Protein AF-A0A930JGL1-F1 (afdb_monomer_lite)

Secondary structure (DSSP, 8-state):
-EEE--GGGGTS---SEEE--HHHHHT-HHHHHHHHHHHHHHHHHHHHHHHHHHHHHHTT---HHHHHHHHHHHHHHHHHHHHHHHHHHHHHHHHT-

Foldseek 3Di:
DDFDPDCPPPVDNDDRDDDDPLVNVLVCVVVLVVQLVVLVVQLVVLVVLLVVLVVCVVVVNDDPVSVVSNVVSVVVNVVSVVVNVVSVVSVVVSVVD

Radius of gyration: 17.86 Å; chains: 1; bounding box: 44×25×44 Å

Sequence (97 aa):
MKIITDPTVYDYHAEKGLFIPLDDFCSAPGLIKSLRDNVKRQLRKAEFHLDYYKNIHDAGEASSRQQTAMDRWGDRVNNLKGFDKTLSEVKNIIDLK

pLDDT: mean 83.97, std 16.26, range [49.12, 98.25]

Structure (mmCIF, N/CA/C/O backbone):
data_AF-A0A930JGL1-F1
#
_entry.id   AF-A0A930JGL1-F1
#
loop_
_atom_site.group_PDB
_atom_site.id
_atom_site.type_symbol
_atom_site.label_atom_id
_atom_site.label_alt_id
_atom_site.label_comp_id
_atom_site.label_asym_id
_atom_site.label_entity_id
_atom_site.label_seq_id
_atom_site.pdbx_PDB_ins_code
_atom_site.Cartn_x
_atom_site.Cartn_y
_atom_site.Cartn_z
_atom_site.occupancy
_atom_site.B_iso_or_equiv
_atom_site.auth_seq_id
_atom_site.auth_comp_id
_atom_site.auth_asym_id
_atom_site.auth_atom_id
_atom_site.pdbx_PDB_model_num
ATOM 1 N N . MET A 1 1 ? -13.562 -13.099 15.194 1.00 50.44 1 MET A N 1
ATOM 2 C CA . MET A 1 1 ? -12.962 -13.165 13.833 1.00 50.44 1 MET A CA 1
ATOM 3 C C . MET A 1 1 ? -13.605 -14.289 13.018 1.00 50.44 1 MET A C 1
ATOM 5 O O . MET A 1 1 ? -13.587 -15.429 13.467 1.00 50.44 1 MET A O 1
ATOM 9 N N . LYS A 1 2 ? -14.184 -13.994 11.844 1.00 57.38 2 LYS A N 1
ATOM 10 C CA . LYS A 1 2 ? -14.749 -14.999 10.918 1.00 57.38 2 LYS A CA 1
ATOM 11 C C . LYS A 1 2 ? -14.159 -14.788 9.520 1.00 57.38 2 LYS A C 1
ATOM 13 O O . LYS A 1 2 ? -14.101 -13.656 9.051 1.00 57.38 2 LYS A O 1
ATOM 18 N N . ILE A 1 3 ? -13.715 -15.862 8.864 1.00 55.22 3 ILE A N 1
ATOM 19 C CA . ILE A 1 3 ? -13.336 -15.819 7.444 1.00 55.22 3 ILE A CA 1
ATOM 20 C C . ILE A 1 3 ? -14.632 -15.937 6.648 1.00 55.22 3 ILE A C 1
ATOM 22 O O . ILE A 1 3 ? -15.315 -16.954 6.744 1.00 55.22 3 ILE A O 1
ATOM 26 N N . ILE A 1 4 ? -14.993 -14.887 5.913 1.00 56.41 4 ILE A N 1
ATOM 27 C CA . ILE A 1 4 ? -16.236 -14.858 5.143 1.00 56.41 4 ILE A CA 1
ATOM 28 C C . ILE A 1 4 ? -15.946 -15.351 3.725 1.00 56.41 4 ILE A C 1
ATOM 30 O O . ILE A 1 4 ? -15.156 -14.756 2.992 1.00 56.41 4 ILE A O 1
ATOM 34 N N . THR A 1 5 ? -16.582 -16.458 3.347 1.00 55.50 5 THR A N 1
ATOM 35 C CA . THR A 1 5 ? -16.524 -17.023 1.990 1.00 55.50 5 THR A CA 1
ATOM 36 C C . THR A 1 5 ? -17.731 -16.650 1.134 1.00 55.50 5 THR A C 1
ATOM 38 O O . THR A 1 5 ? -17.643 -16.778 -0.085 1.00 55.50 5 THR A O 1
ATOM 41 N N . ASP A 1 6 ? -18.817 -16.177 1.753 1.00 52.25 6 ASP A N 1
ATOM 42 C CA . ASP A 1 6 ? -20.071 -15.798 1.099 1.00 52.25 6 ASP A CA 1
ATOM 43 C C . ASP A 1 6 ? -20.414 -14.318 1.397 1.00 52.25 6 ASP A C 1
ATOM 45 O O . ASP A 1 6 ? -20.642 -13.974 2.561 1.00 52.25 6 ASP A O 1
ATOM 49 N N . PRO A 1 7 ? -20.424 -13.428 0.385 1.00 53.56 7 PRO A N 1
ATOM 50 C CA . PRO A 1 7 ? -20.704 -11.996 0.547 1.00 53.56 7 PRO A CA 1
ATOM 51 C C . PRO A 1 7 ? -22.118 -11.680 1.051 1.00 53.56 7 PRO A C 1
ATOM 53 O O . PRO A 1 7 ? -22.366 -10.586 1.545 1.00 53.56 7 PRO A O 1
ATOM 56 N N . THR A 1 8 ? -23.062 -12.616 0.915 1.00 55.44 8 THR A N 1
ATOM 57 C CA . THR A 1 8 ? -24.500 -12.358 1.111 1.00 55.44 8 THR A CA 1
ATOM 58 C C . THR A 1 8 ? -24.933 -12.198 2.572 1.00 55.44 8 THR A C 1
ATOM 60 O O . THR A 1 8 ? -26.054 -11.779 2.838 1.00 55.44 8 THR A O 1
ATOM 63 N N . VAL A 1 9 ? -24.054 -12.476 3.539 1.00 54.19 9 VAL A N 1
ATOM 64 C CA . VAL A 1 9 ? -24.405 -12.540 4.971 1.00 54.19 9 VAL A CA 1
ATOM 65 C C . VAL A 1 9 ? -24.702 -11.162 5.597 1.00 54.19 9 VAL A C 1
ATOM 67 O O . VAL A 1 9 ? -25.264 -11.112 6.688 1.00 54.19 9 VAL A O 1
ATOM 70 N N . TYR A 1 10 ? -24.366 -10.045 4.935 1.00 52.81 10 TYR A N 1
ATOM 71 C CA . TYR A 1 10 ? -24.509 -8.699 5.519 1.00 52.81 10 TYR A CA 1
ATOM 72 C C . TYR A 1 10 ? -25.017 -7.597 4.565 1.00 52.81 10 TYR A C 1
ATOM 74 O O . TYR A 1 10 ? -24.695 -6.433 4.784 1.00 52.81 10 TYR A O 1
ATOM 82 N N . ASP A 1 11 ? -25.785 -7.920 3.514 1.00 49.12 11 ASP A N 1
ATOM 83 C CA . ASP A 1 11 ? -26.297 -6.943 2.514 1.00 49.12 11 ASP A CA 1
ATOM 84 C C . ASP A 1 11 ? -25.215 -6.047 1.868 1.00 49.12 11 ASP A C 1
ATOM 86 O O . ASP A 1 11 ? -25.497 -5.044 1.212 1.00 49.12 11 ASP A O 1
ATOM 90 N N . TYR A 1 12 ? -23.945 -6.416 2.028 1.00 49.25 12 TYR A N 1
ATOM 91 C CA . TYR A 1 12 ? -22.795 -5.660 1.565 1.00 49.25 12 TYR A CA 1
ATOM 92 C C . TYR A 1 12 ? -22.057 -6.516 0.546 1.00 49.25 12 TYR A C 1
ATOM 94 O O . TYR A 1 12 ? -21.716 -7.662 0.835 1.00 49.25 12 TYR A O 1
ATOM 102 N N . HIS A 1 13 ? -21.786 -5.969 -0.639 1.00 50.44 13 HIS A N 1
ATOM 103 C CA . HIS A 1 13 ? -20.943 -6.594 -1.662 1.00 50.44 13 HIS A CA 1
ATOM 104 C C . HIS A 1 13 ? -19.477 -6.657 -1.196 1.00 50.44 13 HIS A C 1
ATOM 106 O O . HIS A 1 13 ? -18.594 -6.019 -1.761 1.00 50.44 13 HIS A O 1
ATOM 112 N N . ALA A 1 14 ? -19.206 -7.389 -0.119 1.00 52.34 14 ALA A N 1
ATOM 113 C CA . ALA A 1 14 ? -17.861 -7.636 0.349 1.00 52.34 14 ALA A CA 1
ATOM 114 C C . ALA A 1 14 ? -17.232 -8.702 -0.554 1.00 52.34 14 ALA A C 1
ATOM 116 O O . ALA A 1 14 ? -17.550 -9.889 -0.457 1.00 52.34 14 ALA A O 1
ATOM 117 N N . GLU A 1 15 ? -16.325 -8.290 -1.441 1.00 52.75 15 GLU A N 1
ATOM 118 C CA . GLU A 1 15 ? -15.362 -9.228 -2.016 1.00 52.75 15 GLU A CA 1
ATOM 119 C C . GLU A 1 15 ? -14.623 -9.945 -0.875 1.00 52.75 15 GLU A C 1
ATOM 121 O O . GLU A 1 15 ? -14.398 -9.361 0.188 1.00 52.75 15 GLU A O 1
ATOM 126 N N . LYS A 1 16 ? -14.288 -11.228 -1.078 1.00 54.81 16 LYS A N 1
ATOM 127 C CA . LYS A 1 16 ? -13.652 -12.110 -0.080 1.00 54.81 16 LYS A CA 1
ATOM 128 C C . LYS A 1 16 ? -12.661 -11.341 0.801 1.00 54.81 16 LYS A C 1
ATOM 130 O O . LYS A 1 16 ? -11.639 -10.858 0.319 1.00 54.81 16 LYS A O 1
ATOM 135 N N . GLY A 1 17 ? -12.956 -11.257 2.095 1.00 58.66 17 GLY A N 1
ATOM 136 C CA . GLY A 1 17 ? -12.233 -10.382 3.010 1.00 58.66 17 GLY A CA 1
ATOM 137 C C . GLY A 1 17 ? -12.267 -10.869 4.452 1.00 58.66 17 GLY A C 1
ATOM 138 O O . GLY A 1 17 ? -13.068 -11.724 4.837 1.00 58.66 17 GLY A O 1
ATOM 139 N N . LEU A 1 18 ? -11.356 -10.329 5.260 1.00 67.06 18 LEU A N 1
ATOM 140 C CA . LEU A 1 18 ? -11.322 -10.579 6.695 1.00 67.06 18 LEU A CA 1
ATOM 141 C C . LEU A 1 18 ? -12.277 -9.608 7.390 1.00 67.06 18 LEU A C 1
ATOM 143 O O . LEU A 1 18 ? -11.985 -8.418 7.483 1.00 67.06 18 LEU A O 1
ATOM 147 N N . PHE A 1 19 ? -13.398 -10.118 7.896 1.00 72.62 19 PHE A N 1
ATOM 148 C CA . PHE A 1 19 ? -14.293 -9.332 8.736 1.00 72.62 19 PHE A CA 1
ATOM 149 C C . PHE A 1 19 ? -13.870 -9.447 10.198 1.00 72.62 19 PHE A C 1
ATOM 151 O O . PHE A 1 19 ? -13.806 -10.545 10.771 1.00 72.62 19 PHE A O 1
ATOM 158 N N . ILE A 1 20 ? -13.599 -8.297 10.809 1.00 71.69 20 ILE A N 1
ATOM 159 C CA . ILE A 1 20 ? -13.299 -8.200 12.232 1.00 71.69 20 ILE A CA 1
ATOM 160 C C . ILE A 1 20 ? -14.297 -7.217 12.847 1.00 71.69 20 ILE A C 1
ATOM 162 O O . ILE A 1 20 ? -14.269 -6.040 12.486 1.00 71.69 20 ILE A O 1
ATOM 166 N N . PRO A 1 21 ? -15.188 -7.679 13.743 1.00 77.12 21 PRO A N 1
ATOM 167 C CA . PRO A 1 21 ? -16.041 -6.792 14.523 1.00 77.12 21 PRO A CA 1
ATOM 168 C C . PRO A 1 21 ? -15.205 -5.739 15.252 1.00 77.12 21 PRO A C 1
ATOM 170 O O . PRO A 1 21 ? -14.107 -6.039 15.719 1.00 77.12 21 PRO A O 1
ATOM 173 N N . LEU A 1 22 ? -15.734 -4.523 15.395 1.00 75.38 22 LEU A N 1
ATOM 174 C CA . LEU A 1 22 ? -15.012 -3.447 16.076 1.00 75.38 22 LEU A CA 1
ATOM 175 C C . LEU A 1 22 ? -14.641 -3.834 17.515 1.00 75.38 22 LEU A C 1
ATOM 177 O O . LEU A 1 22 ? -13.537 -3.530 17.940 1.00 75.38 22 LEU A O 1
ATOM 181 N N . ASP A 1 23 ? -15.504 -4.560 18.228 1.00 78.25 23 ASP A N 1
ATOM 182 C CA . ASP A 1 23 ? -15.236 -4.989 19.607 1.00 78.25 23 ASP A CA 1
ATOM 183 C C . ASP A 1 23 ? -14.099 -6.024 19.686 1.00 78.25 23 ASP A C 1
ATOM 185 O O . ASP A 1 23 ? -13.206 -5.895 20.526 1.00 78.25 23 ASP A O 1
ATOM 189 N N . ASP A 1 24 ? -14.053 -6.984 18.750 1.00 74.75 24 ASP A N 1
ATOM 190 C CA . ASP A 1 24 ? -12.917 -7.909 18.592 1.00 74.75 24 ASP A CA 1
ATOM 191 C C . ASP A 1 24 ? -11.628 -7.120 18.308 1.00 74.75 24 ASP A C 1
ATOM 193 O O . ASP A 1 24 ? -10.560 -7.429 18.836 1.00 74.75 24 ASP A O 1
ATOM 197 N N . PHE A 1 25 ? -11.725 -6.075 17.486 1.00 74.19 25 PHE A N 1
ATOM 198 C CA . PHE A 1 25 ? -10.592 -5.240 17.107 1.00 74.19 25 PHE A CA 1
ATOM 199 C C . PHE A 1 25 ? -10.106 -4.354 18.273 1.00 74.19 25 PHE A C 1
ATOM 201 O O . PHE A 1 25 ? -8.898 -4.243 18.484 1.00 74.19 25 PHE A O 1
ATOM 208 N N . CYS A 1 26 ? -11.018 -3.808 19.089 1.00 74.12 26 CYS A N 1
ATOM 209 C CA . CYS A 1 26 ? -10.709 -3.082 20.328 1.00 74.12 26 CYS A CA 1
ATOM 210 C C . CYS A 1 26 ? -10.079 -3.992 21.390 1.00 74.12 26 CYS A C 1
ATOM 212 O O . CYS A 1 26 ? -9.173 -3.571 22.106 1.00 74.12 26 CYS A O 1
ATOM 214 N N . SER A 1 27 ? -10.518 -5.252 21.476 1.00 79.56 27 SER A N 1
ATOM 215 C CA . SER A 1 27 ? -9.977 -6.231 22.429 1.00 79.56 27 SER A CA 1
ATOM 216 C C . SER A 1 27 ? -8.537 -6.669 22.113 1.00 79.56 27 SER A C 1
ATOM 218 O O . SER A 1 27 ? -7.871 -7.282 22.948 1.00 79.56 27 SER A O 1
ATOM 220 N N . ALA A 1 28 ? -8.029 -6.320 20.925 1.00 79.00 28 ALA A N 1
ATOM 221 C CA . ALA A 1 28 ? -6.690 -6.652 20.455 1.00 79.00 28 ALA A CA 1
ATOM 222 C C . ALA A 1 28 ? -5.893 -5.390 20.055 1.00 79.00 28 ALA A C 1
ATOM 224 O O . ALA A 1 28 ? -5.536 -5.230 18.885 1.00 79.00 28 ALA A O 1
ATOM 225 N N . PRO A 1 29 ? -5.515 -4.506 21.000 1.00 70.88 29 PRO A N 1
ATOM 226 C CA . PRO A 1 29 ? -4.837 -3.240 20.686 1.00 70.88 29 PRO A CA 1
ATOM 227 C C . PRO A 1 29 ? -3.495 -3.4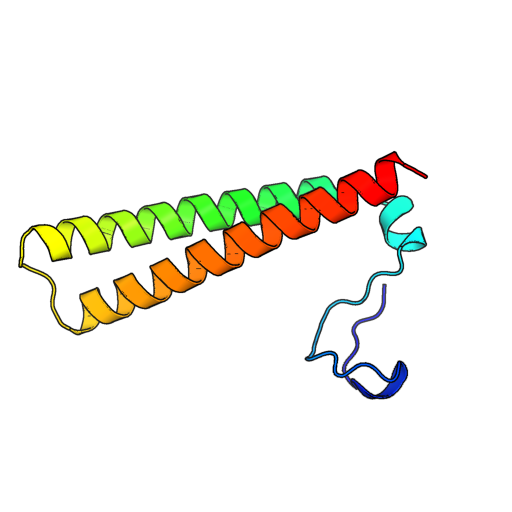21 19.949 1.00 70.88 29 PRO A C 1
ATOM 229 O O . PRO A 1 29 ? -3.067 -2.559 19.178 1.00 70.88 29 PRO A O 1
ATOM 232 N N . GLY A 1 30 ? -2.834 -4.572 20.123 1.00 84.06 30 GLY A N 1
ATOM 233 C CA . GLY A 1 30 ? -1.624 -4.929 19.377 1.00 84.06 30 GLY A CA 1
ATOM 234 C C . GLY A 1 30 ? -1.865 -5.225 17.890 1.00 84.06 30 GLY A C 1
ATOM 235 O O . GLY A 1 30 ? -0.956 -5.035 17.084 1.00 84.06 30 GLY A O 1
ATOM 236 N N . LEU A 1 31 ? -3.080 -5.628 17.503 1.00 84.25 31 LEU A N 1
ATOM 237 C CA . LEU A 1 31 ? -3.409 -6.058 16.143 1.00 84.25 31 LEU A CA 1
ATOM 238 C C . LEU A 1 31 ? -3.267 -4.918 15.130 1.00 84.25 31 LEU A C 1
ATOM 240 O O . LEU A 1 31 ? -2.655 -5.110 14.081 1.00 84.25 31 LEU A O 1
ATOM 244 N N . ILE A 1 32 ? -3.750 -3.714 15.457 1.00 84.62 32 ILE A N 1
ATOM 245 C CA . ILE A 1 32 ? -3.595 -2.531 14.590 1.00 84.62 32 ILE A CA 1
ATOM 246 C C . ILE A 1 32 ? -2.131 -2.203 14.374 1.00 84.62 32 ILE A C 1
ATOM 248 O O . ILE A 1 32 ? -1.715 -1.928 13.247 1.00 84.62 32 ILE A O 1
ATOM 252 N N . LYS A 1 33 ? -1.346 -2.229 15.454 1.00 86.75 33 LYS A N 1
ATOM 253 C CA . LYS A 1 33 ? 0.086 -1.959 15.385 1.00 86.75 33 LYS A CA 1
ATOM 254 C C . LYS A 1 33 ? 0.768 -2.975 14.469 1.00 86.75 33 LYS A C 1
ATOM 256 O O . LYS A 1 33 ? 1.461 -2.570 13.542 1.00 86.75 33 LYS A O 1
ATOM 261 N N . SER A 1 34 ? 0.496 -4.267 14.651 1.00 90.19 34 SER A N 1
ATOM 262 C CA . SER A 1 34 ? 1.046 -5.335 13.810 1.00 90.19 34 SER A CA 1
ATOM 263 C C . SER A 1 34 ? 0.636 -5.218 12.339 1.00 90.19 34 SER A C 1
ATOM 265 O O . SER A 1 34 ? 1.481 -5.377 11.455 1.00 90.19 34 SER A O 1
ATOM 267 N N . LEU A 1 35 ? -0.632 -4.902 12.053 1.00 90.19 35 LEU A N 1
ATOM 268 C CA . LEU A 1 35 ? -1.110 -4.676 10.686 1.00 90.19 35 LEU A CA 1
ATOM 269 C C . LEU A 1 35 ? -0.407 -3.478 10.045 1.00 90.19 35 LEU A C 1
ATOM 271 O O . LEU A 1 35 ? 0.078 -3.583 8.918 1.00 90.19 35 LEU A O 1
ATOM 275 N N . ARG A 1 36 ? -0.286 -2.367 10.777 1.00 91.12 36 ARG A N 1
ATOM 276 C CA . ARG A 1 36 ? 0.380 -1.156 10.291 1.00 91.12 36 ARG A CA 1
ATOM 277 C C . ARG A 1 36 ? 1.869 -1.386 10.046 1.00 91.12 36 ARG A C 1
ATOM 279 O O . ARG A 1 36 ? 2.383 -0.987 9.005 1.00 91.12 36 ARG A O 1
ATOM 286 N N . ASP A 1 37 ? 2.558 -2.074 10.951 1.00 94.00 37 ASP A N 1
ATOM 287 C CA . ASP A 1 37 ? 3.976 -2.409 10.793 1.00 94.00 37 ASP A CA 1
ATOM 288 C C . ASP A 1 37 ? 4.206 -3.304 9.566 1.00 94.00 37 ASP A C 1
ATOM 290 O O . ASP A 1 37 ? 5.153 -3.087 8.802 1.00 94.00 37 ASP A O 1
ATOM 294 N N . ASN A 1 38 ? 3.307 -4.264 9.320 1.00 95.31 38 ASN A N 1
ATOM 295 C CA . ASN A 1 38 ? 3.344 -5.077 8.109 1.00 95.31 38 ASN A CA 1
ATOM 296 C C . ASN A 1 38 ? 3.116 -4.225 6.850 1.00 95.31 38 ASN A C 1
ATOM 298 O O . ASN A 1 38 ? 3.929 -4.295 5.929 1.00 95.31 38 ASN A O 1
ATOM 302 N N . VAL A 1 39 ? 2.078 -3.379 6.817 1.00 95.69 39 VAL A N 1
ATOM 303 C CA . VAL A 1 39 ? 1.809 -2.477 5.681 1.00 95.69 39 VAL A CA 1
ATOM 304 C C . VAL A 1 39 ? 3.020 -1.589 5.396 1.00 95.69 39 VAL A C 1
ATOM 306 O O . VAL A 1 39 ? 3.490 -1.560 4.262 1.00 95.69 39 VAL A O 1
ATOM 309 N N . LYS A 1 40 ? 3.620 -0.966 6.417 1.00 96.00 40 LYS A N 1
ATOM 310 C CA . LYS A 1 40 ? 4.835 -0.145 6.277 1.00 96.00 40 LYS A CA 1
ATOM 311 C C . LYS A 1 40 ? 6.042 -0.930 5.772 1.00 96.00 40 LYS A C 1
ATOM 313 O O . LYS A 1 40 ? 6.873 -0.397 5.035 1.00 96.00 40 LYS A O 1
ATOM 318 N N . ARG A 1 41 ? 6.193 -2.194 6.175 1.00 97.50 41 ARG A N 1
ATOM 319 C CA . ARG A 1 41 ? 7.262 -3.064 5.663 1.00 97.50 41 ARG A CA 1
ATOM 320 C C . ARG A 1 41 ? 7.048 -3.393 4.187 1.00 97.50 41 ARG A C 1
ATOM 322 O O . ARG A 1 41 ? 8.011 -3.363 3.425 1.00 97.50 41 ARG A O 1
ATOM 329 N N . GLN A 1 42 ? 5.817 -3.703 3.790 1.00 97.62 42 GLN A N 1
ATOM 330 C CA . GLN A 1 42 ? 5.483 -3.968 2.390 1.00 97.62 42 GLN A CA 1
ATOM 331 C C . GLN A 1 42 ? 5.610 -2.706 1.535 1.00 97.62 42 GLN A C 1
ATOM 333 O O . GLN A 1 42 ? 6.106 -2.792 0.416 1.00 97.62 42 GLN A O 1
ATOM 338 N N . LEU A 1 43 ? 5.232 -1.544 2.075 1.00 97.88 43 LEU A N 1
ATOM 339 C CA . LEU A 1 43 ? 5.344 -0.258 1.394 1.00 97.88 43 LEU A CA 1
ATOM 340 C C . LEU A 1 43 ? 6.803 0.053 1.067 1.00 97.88 43 LEU A C 1
ATOM 342 O O . LEU A 1 43 ? 7.115 0.253 -0.097 1.00 97.88 43 LEU A O 1
ATOM 346 N N . ARG A 1 44 ? 7.710 -0.055 2.047 1.00 97.88 44 ARG A N 1
ATOM 347 C CA . ARG A 1 44 ? 9.154 0.139 1.818 1.00 97.88 44 ARG A CA 1
ATOM 348 C C . ARG A 1 44 ? 9.715 -0.771 0.724 1.00 97.88 44 ARG A C 1
ATOM 350 O O . ARG A 1 44 ? 10.527 -0.334 -0.081 1.00 97.88 44 ARG A O 1
ATOM 357 N N . LYS A 1 45 ? 9.286 -2.037 0.680 1.00 97.94 45 LYS A N 1
ATOM 358 C CA . LYS A 1 45 ? 9.697 -2.969 -0.384 1.00 97.94 45 LYS A CA 1
ATOM 359 C C . LYS A 1 45 ? 9.156 -2.547 -1.748 1.00 97.94 45 LYS A C 1
ATOM 361 O O . LYS A 1 45 ? 9.890 -2.585 -2.728 1.00 97.94 45 LYS A O 1
ATOM 366 N N . ALA A 1 46 ? 7.882 -2.169 -1.810 1.00 98.12 46 ALA A N 1
ATOM 367 C CA . ALA A 1 46 ? 7.248 -1.740 -3.048 1.00 98.12 46 ALA A CA 1
ATOM 368 C C . ALA A 1 46 ? 7.871 -0.440 -3.578 1.00 98.12 46 ALA A C 1
ATOM 370 O O . ALA A 1 46 ? 8.140 -0.348 -4.769 1.00 98.12 46 ALA A O 1
ATOM 371 N N . GLU A 1 47 ? 8.167 0.518 -2.697 1.00 98.25 47 GLU A N 1
ATOM 372 C CA . GLU A 1 47 ? 8.863 1.762 -3.035 1.00 98.25 47 GLU A CA 1
ATOM 373 C C . GLU A 1 47 ? 10.276 1.492 -3.552 1.00 98.25 47 GLU A C 1
ATOM 375 O O . GLU A 1 47 ? 10.639 2.029 -4.590 1.00 98.25 47 GLU A O 1
ATOM 380 N N . PHE A 1 48 ? 11.035 0.599 -2.907 1.00 98.12 48 PHE A N 1
ATOM 381 C CA . PHE A 1 48 ? 12.360 0.196 -3.386 1.00 98.12 48 PHE A CA 1
ATOM 382 C C . PHE A 1 48 ? 12.318 -0.384 -4.809 1.00 98.12 48 PHE A C 1
ATOM 384 O O . PHE A 1 48 ? 13.119 -0.008 -5.661 1.00 98.12 48 PHE A O 1
ATOM 391 N N . HIS A 1 49 ? 11.375 -1.288 -5.090 1.00 98.00 49 HIS A N 1
ATOM 392 C CA . HIS A 1 49 ? 11.243 -1.862 -6.430 1.00 98.00 49 HIS A CA 1
ATOM 393 C C . HIS A 1 49 ? 10.746 -0.847 -7.459 1.00 98.00 49 HIS A C 1
ATOM 395 O O . HIS A 1 49 ? 11.227 -0.847 -8.589 1.00 98.00 49 HIS A O 1
ATOM 401 N N . LEU A 1 50 ? 9.806 0.020 -7.081 1.00 98.19 50 LEU A N 1
ATOM 402 C CA . LEU A 1 50 ? 9.339 1.094 -7.948 1.00 98.19 50 LEU A CA 1
ATOM 403 C C . LEU A 1 50 ? 10.491 2.025 -8.330 1.00 98.19 50 LEU A C 1
ATOM 405 O O . LEU A 1 50 ? 10.650 2.331 -9.506 1.00 98.19 50 LEU A O 1
ATOM 409 N N . ASP A 1 51 ? 11.297 2.438 -7.353 1.00 98.06 51 ASP A N 1
ATOM 410 C CA . ASP A 1 51 ? 12.444 3.317 -7.566 1.00 98.06 51 ASP A CA 1
ATOM 411 C C . ASP A 1 51 ? 13.487 2.672 -8.486 1.00 98.06 51 ASP A C 1
ATOM 413 O O . ASP A 1 51 ? 13.932 3.283 -9.453 1.00 98.06 51 ASP A O 1
ATOM 417 N N . TYR A 1 52 ? 13.783 1.385 -8.276 1.00 97.44 52 TYR A N 1
ATOM 418 C CA . TYR A 1 52 ? 14.647 0.616 -9.171 1.00 97.44 52 TYR A CA 1
ATOM 419 C C . TYR A 1 52 ? 14.182 0.676 -10.636 1.00 97.44 52 TYR A C 1
ATOM 421 O O . TYR A 1 52 ? 14.983 0.968 -11.522 1.00 97.44 52 TYR A O 1
ATOM 429 N N . TYR A 1 53 ? 12.896 0.430 -10.907 1.00 97.38 53 TYR A N 1
ATOM 430 C CA . TYR A 1 53 ? 12.391 0.472 -12.283 1.00 97.38 53 TYR A CA 1
ATOM 431 C C . TYR A 1 53 ? 12.264 1.893 -12.838 1.00 97.38 53 TYR A C 1
ATOM 433 O O . TYR A 1 53 ? 12.484 2.073 -14.034 1.00 97.38 53 TYR A O 1
ATOM 441 N N . LYS A 1 54 ? 11.973 2.891 -11.995 1.00 96.69 54 LYS A N 1
ATOM 442 C CA . LYS A 1 54 ? 11.996 4.306 -12.389 1.00 96.69 54 LYS A CA 1
ATOM 443 C C . LYS A 1 54 ? 13.382 4.740 -12.840 1.00 96.69 54 LYS A C 1
ATOM 445 O O . LYS A 1 54 ? 13.503 5.302 -13.914 1.00 96.69 54 LYS A O 1
ATOM 450 N N . ASN A 1 55 ? 14.428 4.383 -12.097 1.00 97.12 55 ASN A N 1
ATOM 451 C CA . ASN A 1 55 ? 15.802 4.718 -12.474 1.00 97.12 55 ASN A CA 1
ATOM 452 C C . ASN A 1 55 ? 16.183 4.133 -13.848 1.00 97.12 55 ASN A C 1
ATOM 454 O O . ASN A 1 55 ? 16.811 4.810 -14.656 1.00 97.12 55 ASN A O 1
ATOM 458 N N . ILE A 1 56 ? 15.756 2.901 -14.150 1.00 95.56 56 ILE A N 1
ATOM 459 C CA . ILE A 1 56 ? 15.972 2.279 -15.471 1.00 95.56 56 ILE A CA 1
ATOM 460 C C . ILE A 1 56 ? 15.147 2.983 -16.559 1.00 95.56 56 ILE A C 1
ATOM 462 O O . ILE A 1 56 ? 15.626 3.188 -17.674 1.00 95.56 56 ILE A O 1
ATOM 466 N N . HIS A 1 57 ? 13.896 3.331 -16.250 1.00 95.19 57 HIS A N 1
ATOM 467 C CA . HIS A 1 57 ? 13.013 4.057 -17.159 1.00 95.19 57 HIS A CA 1
ATOM 468 C C . HIS A 1 57 ? 13.575 5.435 -17.513 1.00 95.19 57 HIS A C 1
ATOM 470 O O . HIS A 1 57 ? 13.652 5.777 -18.691 1.00 95.19 57 HIS A O 1
ATOM 476 N N . ASP A 1 58 ? 14.027 6.184 -16.514 1.00 95.38 58 ASP A N 1
ATOM 477 C CA . ASP A 1 58 ? 14.532 7.546 -16.666 1.00 95.38 58 ASP A CA 1
ATOM 478 C C . ASP A 1 58 ? 15.897 7.578 -17.371 1.00 95.38 58 ASP A C 1
ATOM 480 O O . ASP A 1 58 ? 16.207 8.542 -18.068 1.00 95.38 58 ASP A O 1
ATOM 484 N N . ALA A 1 59 ? 16.678 6.495 -17.282 1.00 95.94 59 ALA A N 1
ATOM 485 C CA . ALA A 1 59 ? 17.871 6.284 -18.104 1.00 95.94 59 ALA A CA 1
ATOM 486 C C . ALA A 1 59 ? 17.552 5.994 -19.589 1.00 95.94 59 ALA A C 1
ATOM 488 O O . ALA A 1 59 ? 18.458 5.964 -20.419 1.00 95.94 59 ALA A O 1
ATOM 489 N N . GLY A 1 60 ? 16.281 5.768 -19.945 1.00 93.62 60 GLY A N 1
ATOM 490 C CA . GLY A 1 60 ? 15.858 5.393 -21.298 1.00 93.62 60 GLY A CA 1
ATOM 491 C C . GLY A 1 60 ? 16.146 3.930 -21.659 1.00 93.62 60 GLY A C 1
ATOM 492 O O . GLY A 1 60 ? 16.006 3.542 -22.817 1.00 93.62 60 GLY A O 1
ATOM 493 N N . GLU A 1 61 ? 16.528 3.106 -20.681 1.00 92.50 61 GLU A N 1
ATOM 494 C CA . GLU A 1 61 ? 16.967 1.716 -20.878 1.00 92.50 61 GLU A CA 1
ATOM 495 C C . GLU A 1 61 ? 15.861 0.689 -20.579 1.00 92.50 61 GLU A C 1
ATOM 497 O O . GLU A 1 61 ? 16.063 -0.523 -20.692 1.00 92.50 61 GLU A O 1
ATOM 502 N N . ALA A 1 62 ? 14.672 1.147 -20.176 1.00 93.69 62 ALA A N 1
ATOM 503 C CA . ALA A 1 62 ? 13.591 0.255 -19.782 1.00 93.69 62 ALA A CA 1
ATOM 504 C C . ALA A 1 62 ? 12.964 -0.476 -20.973 1.00 93.69 62 ALA A C 1
ATOM 506 O O . ALA A 1 62 ? 12.337 0.114 -21.851 1.00 93.69 62 ALA A O 1
ATOM 507 N N . SER A 1 63 ? 13.013 -1.806 -20.923 1.00 96.56 63 SER A N 1
ATOM 508 C CA . SER A 1 63 ? 12.173 -2.664 -21.758 1.00 96.56 63 SER A CA 1
ATOM 509 C C . SER A 1 63 ? 10.689 -2.533 -21.392 1.00 96.56 63 SER A C 1
ATOM 511 O O . SER A 1 63 ? 10.332 -2.213 -20.255 1.00 96.56 63 SER A O 1
ATOM 513 N N . SER A 1 64 ? 9.793 -2.918 -22.307 1.00 96.06 64 SER A N 1
ATOM 514 C CA . SER A 1 64 ? 8.340 -2.932 -22.055 1.00 96.06 64 SER A CA 1
ATOM 515 C C . SER A 1 64 ? 7.947 -3.774 -20.831 1.00 96.06 64 SER A C 1
ATOM 517 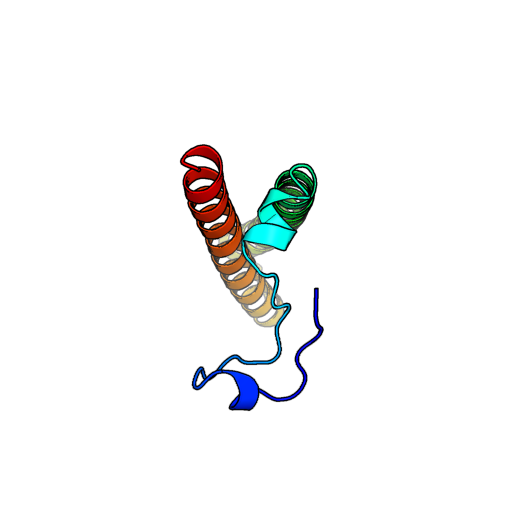O O . SER A 1 64 ? 7.003 -3.443 -20.113 1.00 96.06 64 SER A O 1
ATOM 519 N N . ARG A 1 65 ? 8.691 -4.855 -20.544 1.00 95.81 65 ARG A N 1
ATOM 520 C CA . ARG A 1 65 ? 8.478 -5.679 -19.340 1.00 95.81 65 ARG A CA 1
ATOM 521 C C . ARG A 1 65 ? 8.834 -4.924 -18.060 1.00 95.81 65 ARG A C 1
ATOM 523 O O . ARG A 1 65 ? 8.124 -5.061 -17.069 1.00 95.81 65 ARG A O 1
ATOM 530 N N . GLN A 1 66 ? 9.913 -4.142 -18.079 1.00 97.00 66 GLN A N 1
ATOM 531 C CA . GLN A 1 66 ? 10.326 -3.313 -16.943 1.00 97.00 66 GLN A CA 1
ATOM 532 C C . GLN A 1 66 ? 9.361 -2.143 -16.725 1.00 97.00 66 GLN A C 1
ATOM 534 O O . GLN A 1 66 ? 9.025 -1.872 -15.579 1.00 97.00 66 GLN A O 1
ATOM 539 N N . GLN A 1 67 ? 8.830 -1.535 -17.790 1.00 96.25 67 GLN A N 1
ATOM 540 C CA . GLN A 1 67 ? 7.766 -0.526 -17.686 1.00 96.25 67 GLN A CA 1
ATOM 541 C C . GLN A 1 67 ? 6.497 -1.113 -17.053 1.00 96.25 67 GLN A C 1
ATOM 543 O O . GLN A 1 67 ? 5.997 -0.597 -16.062 1.00 96.25 67 GLN A O 1
ATOM 548 N N . THR A 1 68 ? 6.053 -2.286 -17.518 1.00 97.69 68 THR A N 1
ATOM 549 C CA . THR A 1 68 ? 4.900 -2.982 -16.913 1.00 97.69 68 THR A CA 1
ATOM 550 C C . THR A 1 68 ? 5.143 -3.312 -15.434 1.00 97.69 68 THR A C 1
ATOM 552 O O . THR A 1 68 ? 4.227 -3.265 -14.613 1.00 97.69 68 THR A O 1
ATOM 555 N N . ALA A 1 69 ? 6.373 -3.692 -15.071 1.00 96.69 69 ALA A N 1
ATOM 556 C CA . ALA A 1 69 ? 6.733 -3.932 -13.678 1.00 96.69 69 ALA A CA 1
ATOM 557 C C . ALA A 1 69 ? 6.690 -2.637 -12.853 1.00 96.69 69 ALA A C 1
ATOM 559 O O . ALA A 1 69 ? 6.172 -2.663 -11.738 1.00 96.69 69 ALA A O 1
ATOM 560 N N . MET A 1 70 ? 7.181 -1.522 -13.402 1.00 97.75 70 MET A N 1
ATOM 561 C CA . MET A 1 70 ? 7.106 -0.196 -12.789 1.00 97.75 70 MET A CA 1
ATOM 562 C C . MET A 1 70 ? 5.659 0.183 -12.467 1.00 97.75 70 MET A C 1
ATOM 564 O O . MET A 1 70 ? 5.368 0.489 -11.313 1.00 97.75 70 MET A O 1
ATOM 568 N N . ASP A 1 71 ? 4.752 0.077 -13.441 1.00 97.88 71 ASP A N 1
ATOM 569 C CA . ASP A 1 71 ? 3.334 0.412 -13.262 1.00 97.88 71 ASP A CA 1
ATOM 570 C C . ASP A 1 71 ? 2.701 -0.437 -12.154 1.00 97.88 71 ASP A C 1
ATOM 572 O O . ASP A 1 71 ? 2.100 0.088 -11.217 1.00 97.88 71 ASP A O 1
ATOM 576 N N . ARG A 1 72 ? 2.944 -1.756 -12.173 1.00 97.81 72 ARG A N 1
ATOM 577 C CA . ARG A 1 72 ? 2.457 -2.680 -11.132 1.00 97.81 72 ARG A CA 1
ATOM 578 C C . ARG A 1 72 ? 2.969 -2.322 -9.740 1.00 97.81 72 ARG A C 1
ATOM 580 O O . ARG A 1 72 ? 2.225 -2.427 -8.762 1.00 97.81 72 ARG A O 1
ATOM 587 N N . TRP A 1 73 ? 4.239 -1.939 -9.619 1.00 98.19 73 TRP A N 1
ATOM 588 C CA . TRP A 1 73 ? 4.789 -1.487 -8.341 1.00 98.19 73 TRP A CA 1
ATOM 589 C C . TRP A 1 73 ? 4.222 -0.125 -7.929 1.00 98.19 73 TRP A C 1
ATOM 591 O O . TRP A 1 73 ? 3.965 0.072 -6.741 1.00 98.19 73 TRP A O 1
ATOM 601 N N . GLY A 1 74 ? 3.942 0.767 -8.882 1.00 98.12 74 GLY A N 1
ATOM 602 C CA . GLY A 1 74 ? 3.230 2.027 -8.666 1.00 98.12 74 GLY A CA 1
ATOM 603 C C . GLY A 1 74 ? 1.844 1.809 -8.064 1.00 98.12 74 GLY A C 1
ATOM 604 O O . GLY A 1 74 ? 1.545 2.329 -6.985 1.00 98.12 74 GLY A O 1
ATOM 605 N N . ASP A 1 75 ? 1.040 0.947 -8.684 1.00 98.12 75 ASP A N 1
ATOM 606 C CA . ASP A 1 75 ? -0.278 0.555 -8.177 1.00 98.12 75 ASP A CA 1
ATOM 607 C C . ASP A 1 75 ? -0.179 -0.078 -6.788 1.00 98.12 75 ASP A C 1
ATOM 609 O O . ASP A 1 75 ? -0.966 0.217 -5.883 1.00 98.12 75 ASP A O 1
ATOM 613 N N . ARG A 1 76 ? 0.830 -0.930 -6.572 1.00 97.44 76 ARG A N 1
ATOM 614 C CA . ARG A 1 76 ? 1.060 -1.566 -5.273 1.00 97.44 76 ARG A CA 1
ATOM 615 C C . ARG A 1 76 ? 1.376 -0.546 -4.180 1.00 97.44 76 ARG A C 1
ATOM 617 O O . ARG A 1 76 ? 0.838 -0.677 -3.080 1.00 97.44 76 ARG A O 1
ATOM 624 N N . VAL A 1 77 ? 2.217 0.450 -4.462 1.00 98.25 77 VAL A N 1
ATOM 625 C CA . VAL A 1 77 ? 2.529 1.550 -3.535 1.00 98.25 77 VAL A CA 1
ATOM 626 C C . VAL A 1 77 ? 1.267 2.346 -3.205 1.00 98.25 77 VAL A C 1
ATOM 628 O O . VAL A 1 77 ? 0.994 2.579 -2.026 1.00 98.25 77 VAL A O 1
ATOM 631 N N . ASN A 1 78 ? 0.470 2.709 -4.212 1.00 97.25 78 ASN A N 1
ATOM 632 C CA . ASN A 1 78 ? -0.774 3.458 -4.018 1.00 97.25 78 ASN A CA 1
ATOM 633 C C . ASN A 1 78 ? -1.767 2.693 -3.132 1.00 97.25 78 ASN A C 1
ATOM 635 O O . ASN A 1 78 ? -2.274 3.240 -2.152 1.00 97.25 78 ASN A O 1
ATOM 639 N N . ASN A 1 79 ? -1.959 1.401 -3.400 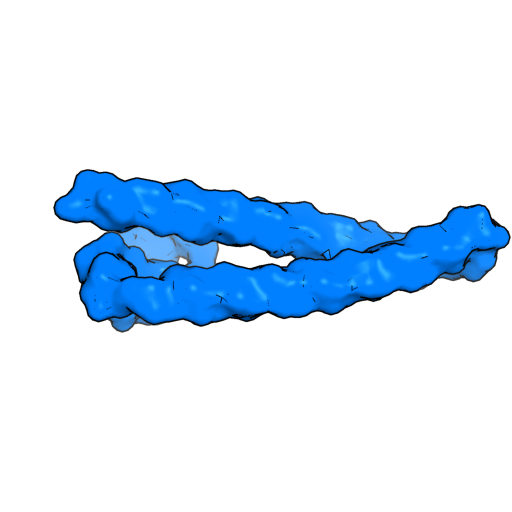1.00 95.88 79 ASN A N 1
ATOM 640 C CA . ASN A 1 79 ? -2.820 0.539 -2.593 1.00 95.88 79 ASN A CA 1
ATOM 641 C C . ASN A 1 79 ? -2.338 0.430 -1.136 1.00 95.88 79 ASN A C 1
ATOM 643 O O . ASN A 1 79 ? -3.134 0.526 -0.204 1.00 95.88 79 ASN A O 1
ATOM 647 N N . LEU A 1 80 ? -1.030 0.267 -0.911 1.00 96.69 80 LEU A N 1
ATOM 648 C CA . LEU A 1 80 ? -0.461 0.174 0.439 1.00 96.69 80 LEU A CA 1
ATOM 649 C C . LEU A 1 80 ? -0.571 1.491 1.221 1.00 96.69 80 LEU A C 1
ATOM 651 O O . LEU A 1 80 ? -0.847 1.453 2.420 1.00 96.69 80 LEU A O 1
ATOM 655 N N . LYS A 1 81 ? -0.424 2.645 0.557 1.00 96.06 81 LYS A N 1
ATOM 656 C CA . LYS A 1 81 ? -0.700 3.962 1.158 1.00 96.06 81 LYS A CA 1
ATOM 657 C C . LYS A 1 81 ? -2.172 4.104 1.550 1.00 96.06 81 LYS A C 1
ATOM 659 O O . LYS A 1 81 ? -2.462 4.609 2.633 1.00 96.06 81 LYS A O 1
ATOM 664 N N . GLY A 1 82 ? -3.085 3.605 0.714 1.00 93.44 82 GLY A N 1
ATOM 665 C CA . GLY A 1 82 ? -4.510 3.511 1.040 1.00 93.44 82 GLY A CA 1
ATOM 666 C C . GLY A 1 82 ? -4.755 2.711 2.321 1.00 93.44 82 GLY A C 1
ATOM 667 O O . GLY A 1 82 ? -5.391 3.212 3.244 1.00 93.44 82 GLY A O 1
ATOM 668 N N . PHE A 1 83 ? -4.164 1.516 2.434 1.00 92.38 83 PHE A N 1
ATOM 669 C CA . PHE A 1 83 ? -4.284 0.696 3.644 1.00 92.38 83 PHE A CA 1
ATOM 670 C C . PHE A 1 83 ? -3.712 1.370 4.899 1.00 92.38 83 PHE A C 1
ATOM 672 O O . PHE A 1 83 ? -4.337 1.300 5.956 1.00 92.38 83 PHE A O 1
ATOM 679 N N . ASP A 1 84 ? -2.550 2.027 4.817 1.00 93.00 84 ASP A N 1
ATOM 680 C CA . ASP A 1 84 ? -1.963 2.732 5.970 1.00 93.00 84 ASP A CA 1
ATOM 681 C C . ASP A 1 84 ? -2.865 3.883 6.453 1.00 93.00 84 ASP A C 1
ATOM 683 O O . ASP A 1 84 ? -3.053 4.067 7.663 1.00 93.00 84 ASP A O 1
ATOM 687 N N . LYS A 1 85 ? -3.500 4.599 5.514 1.00 93.81 85 LYS A N 1
ATOM 688 C CA . LYS A 1 85 ? -4.500 5.630 5.812 1.00 93.81 85 LYS A CA 1
ATOM 689 C C . LYS A 1 85 ? -5.732 5.037 6.500 1.00 93.81 85 LYS A C 1
ATOM 691 O O . LYS A 1 85 ? -6.077 5.490 7.588 1.00 93.81 85 LYS A O 1
ATOM 696 N N . THR A 1 86 ? -6.338 3.988 5.940 1.00 90.62 86 THR A N 1
ATOM 697 C CA . THR A 1 86 ? -7.502 3.319 6.547 1.00 90.62 86 THR A CA 1
ATOM 698 C C . THR A 1 86 ? -7.186 2.800 7.950 1.00 90.62 86 THR A C 1
ATOM 700 O O . THR A 1 86 ? -7.952 3.017 8.883 1.00 90.62 86 THR A O 1
ATOM 703 N N . LEU A 1 87 ? -6.021 2.175 8.154 1.00 89.44 87 LEU A N 1
ATOM 704 C CA . LEU A 1 87 ? -5.598 1.723 9.484 1.00 89.44 87 LEU A CA 1
ATOM 705 C C . LEU A 1 87 ? -5.385 2.884 10.464 1.00 89.44 87 LEU A C 1
ATOM 707 O O . LEU A 1 87 ? -5.470 2.682 11.677 1.00 89.44 87 LEU A O 1
ATOM 711 N N . SER A 1 88 ? -5.057 4.080 9.975 1.00 89.06 88 SER A N 1
ATOM 712 C CA . SER A 1 88 ? -4.951 5.299 10.785 1.00 89.06 88 SER A CA 1
ATOM 713 C C . SER A 1 88 ? -6.315 5.832 11.199 1.00 89.06 88 SER A C 1
ATOM 715 O O . SER A 1 88 ? -6.510 6.113 12.378 1.00 89.06 88 SER A O 1
ATOM 717 N N . GLU A 1 89 ? -7.274 5.862 10.281 1.00 89.69 89 GLU A N 1
ATOM 718 C CA . GLU A 1 89 ? -8.663 6.233 10.568 1.00 89.69 89 GLU A CA 1
ATOM 719 C C . GLU A 1 89 ? -9.310 5.268 11.571 1.00 89.69 89 GLU A C 1
ATOM 721 O O . GLU A 1 89 ? -9.893 5.709 12.559 1.00 89.69 89 GLU A O 1
ATOM 726 N N . VAL A 1 90 ? -9.124 3.956 11.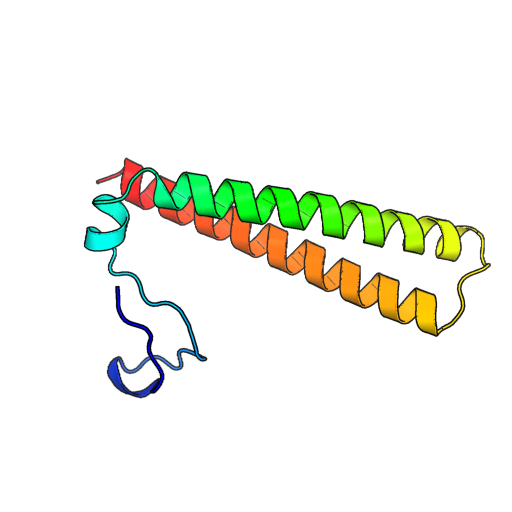392 1.00 85.12 90 VAL A N 1
ATOM 727 C CA . VAL A 1 90 ? -9.640 2.945 12.330 1.00 85.12 90 VAL A CA 1
ATOM 728 C C . VAL A 1 90 ? -9.029 3.106 13.721 1.00 85.12 90 VAL A C 1
ATOM 730 O O . VAL A 1 90 ? -9.743 3.005 14.715 1.00 85.12 90 VAL A O 1
ATOM 733 N N . LYS A 1 91 ? -7.724 3.401 13.815 1.00 85.44 91 LYS A N 1
ATOM 734 C CA . LYS A 1 91 ? -7.092 3.680 15.110 1.00 85.44 91 LYS A CA 1
ATOM 735 C C . LYS A 1 91 ? -7.746 4.877 15.802 1.00 85.44 91 LYS A C 1
ATOM 737 O O . LYS A 1 91 ? -8.062 4.775 16.977 1.00 85.44 91 LYS A O 1
ATOM 742 N N . ASN A 1 92 ? -7.982 5.968 15.075 1.00 86.19 92 ASN A N 1
ATOM 743 C CA . ASN A 1 92 ? -8.616 7.155 15.646 1.00 86.19 92 ASN A CA 1
ATOM 744 C C . ASN A 1 92 ? -10.023 6.847 16.179 1.00 86.19 92 ASN A C 1
ATOM 746 O O . ASN A 1 92 ? -10.385 7.339 17.237 1.00 86.19 92 ASN A O 1
ATOM 750 N N . ILE A 1 93 ? -10.804 6.014 15.481 1.00 84.44 93 ILE A N 1
ATOM 751 C CA . ILE A 1 93 ? -12.142 5.594 15.939 1.00 84.44 93 ILE A CA 1
ATOM 752 C C . ILE A 1 93 ? -12.061 4.815 17.255 1.00 84.44 93 ILE A C 1
ATOM 754 O O . ILE A 1 93 ? -12.918 4.980 18.118 1.00 84.44 93 ILE A O 1
ATOM 758 N N . ILE A 1 94 ? -11.049 3.963 17.409 1.00 81.19 94 ILE A N 1
ATOM 759 C CA . ILE A 1 94 ? -10.862 3.165 18.626 1.00 81.19 94 ILE A CA 1
ATOM 760 C C . ILE A 1 94 ? -10.356 4.023 19.774 1.00 81.19 94 ILE A C 1
ATOM 762 O O . ILE A 1 94 ? -10.865 3.883 20.874 1.00 81.19 94 ILE A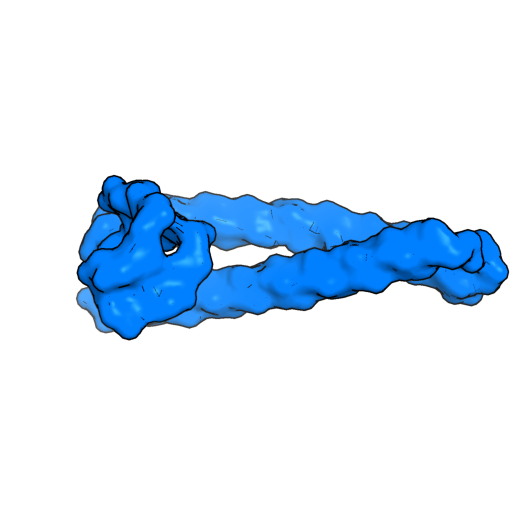 O 1
ATOM 766 N N . ASP A 1 95 ? -9.410 4.927 19.518 1.00 80.50 95 ASP A N 1
ATOM 767 C CA . ASP A 1 95 ? -8.885 5.848 20.532 1.00 80.50 95 ASP A CA 1
ATOM 768 C C . ASP A 1 95 ? -9.972 6.834 21.040 1.00 80.50 95 ASP A C 1
ATOM 770 O O . ASP A 1 95 ? -9.795 7.452 22.087 1.00 80.50 95 ASP A O 1
ATOM 774 N N . LEU A 1 96 ? -11.086 6.998 20.307 1.00 75.88 96 LEU A N 1
ATOM 775 C CA . LEU A 1 96 ? -12.259 7.798 20.697 1.00 75.88 96 LEU A CA 1
ATOM 776 C C . LEU A 1 96 ? -13.292 7.037 21.553 1.00 75.88 96 LEU A C 1
ATOM 778 O O . LEU A 1 96 ? -14.190 7.683 22.099 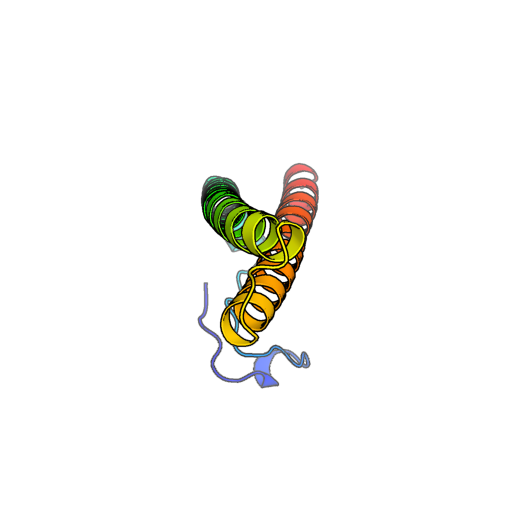1.00 75.88 96 LEU A O 1
ATOM 782 N N . LYS A 1 97 ? -13.220 5.702 21.619 1.00 63.47 97 LYS A N 1
ATOM 783 C CA . LYS A 1 97 ? -14.097 4.853 22.444 1.00 63.47 97 LYS A CA 1
ATOM 784 C C . LYS A 1 97 ? -13.494 4.623 23.826 1.00 63.47 97 LYS A C 1
ATOM 786 O O . LYS A 1 97 ? -14.300 4.568 24.779 1.00 63.47 97 LYS A O 1
#